Protein AF-A0AAV9UGB7-F1 (afdb_monomer)

Organism: NCBI:txid3140254

Radius of gyration: 18.17 Å; Cα contacts (8 Å, |Δi|>4): 194; chains: 1; bounding box: 33×52×47 Å

Mean predicted aligned error: 11.86 Å

Secondary structure (DSSP, 8-state):
-PPPGGG-PPPTT--TT--BTTTB------------SS--TTT------PBPTT--HHHHHHHHHHTTTTSEE-EE-STT--EESHHHHHHHHHHHHHHTTSBS-SS-SS-TTS-HHHHHTEEE-TTS-EEE-PEEP-EESS--PPPSTTS-GGGEE----SSTTS--

Foldseek 3Di:
DDDDPVPDDDDPQAPPPDDDPPNHDDDDDDDDPDDDPDDDPDDDDDWDFDFDPPDDPVNLVCLCVVLVLVQWFWDQQDPVRDTAAPLVSVLQSLVSCVVVCRRVAQATPVGRPAGSLNVSQWDADPPRDIDGHAGGNIDHRRHDRDDDPSRDPVRYDPDPRPPVPPPD

Solvent-accessible surface area (backbone atoms only — not comparable to full-atom values): 10826 Å² total; per-residue (Å²): 134,82,81,64,83,84,75,69,74,84,62,92,89,62,77,79,85,67,43,78,74,78,76,45,74,86,72,86,86,82,84,77,90,81,85,76,94,65,86,68,94,65,92,73,86,84,81,50,64,52,63,39,88,90,70,48,74,62,59,57,50,48,55,40,53,75,52,30,59,77,43,56,45,69,35,60,54,47,98,85,74,42,66,26,11,61,55,43,54,49,44,51,52,49,40,51,34,37,76,69,51,43,29,69,44,84,41,30,76,86,45,65,89,52,49,64,60,63,51,63,21,54,45,81,43,89,91,80,46,69,47,81,47,62,26,39,52,49,44,65,75,67,34,84,83,73,76,44,96,61,42,50,68,88,49,48,41,85,73,70,62,74,53,72,67,76,81,116

Sequence (168 aa):
MELCKDDLKPIDGVNEEWSAGNQYHPGTYEVELRTHQDPSNRSLHTRTYNVRAGTTLGAILDTVIGQRMHHFAFLPYTDRGSWKGCGDHTLHCWAALVRAGIITSPDSVEDPQVSLADEMMITYLTGGTHTAEMVGRGWWFQHDPVEDELTPEAILSNARPTYQFRAL

Structure (mmCIF, N/CA/C/O backbone):
data_AF-A0AAV9UGB7-F1
#
_entry.id   AF-A0AAV9UGB7-F1
#
loop_
_atom_site.group_PDB
_atom_site.id
_atom_site.type_symbol
_atom_site.label_atom_id
_atom_site.label_alt_id
_atom_site.label_comp_id
_atom_site.label_asym_id
_atom_site.label_entity_id
_atom_site.label_seq_id
_atom_site.pdbx_PDB_ins_code
_atom_site.Cartn_x
_atom_site.Cartn_y
_atom_site.Cartn_z
_atom_site.occupancy
_atom_site.B_iso_or_equiv
_atom_site.auth_seq_id
_atom_site.auth_comp_id
_atom_site.auth_asym_id
_atom_site.auth_atom_id
_atom_site.pdbx_PDB_model_num
ATOM 1 N N . MET A 1 1 ? -0.430 -33.117 9.432 1.00 38.53 1 MET A N 1
ATOM 2 C CA . MET A 1 1 ? -1.634 -33.027 8.587 1.00 38.53 1 MET A CA 1
ATOM 3 C C . MET A 1 1 ? -1.147 -32.567 7.228 1.00 38.53 1 MET A C 1
ATOM 5 O O . MET A 1 1 ? -0.919 -31.381 7.044 1.00 38.53 1 MET A O 1
ATOM 9 N N . GLU A 1 2 ? -0.801 -33.519 6.363 1.00 31.48 2 GLU A N 1
ATOM 10 C CA . GLU A 1 2 ? -0.393 -33.225 4.986 1.00 31.48 2 GLU A CA 1
ATOM 11 C C . GLU A 1 2 ? -1.642 -32.821 4.210 1.00 31.48 2 GLU A C 1
ATOM 13 O O . GLU A 1 2 ? -2.604 -33.585 4.147 1.00 31.48 2 GLU A O 1
ATOM 18 N N . LEU A 1 3 ? -1.650 -31.601 3.678 1.00 28.95 3 LEU A N 1
ATOM 19 C CA . LEU A 1 3 ? -2.681 -31.176 2.741 1.00 28.95 3 LEU A CA 1
ATOM 20 C C . LEU A 1 3 ? -2.413 -31.887 1.412 1.00 28.95 3 LEU A C 1
ATOM 22 O O . LEU A 1 3 ? -1.341 -31.738 0.821 1.00 28.95 3 LEU A O 1
ATOM 26 N N . CYS A 1 4 ? -3.372 -32.712 0.995 1.00 30.09 4 CYS A N 1
ATOM 27 C CA . CYS A 1 4 ? -3.342 -33.426 -0.268 1.00 30.09 4 CYS A CA 1
ATOM 28 C C . CYS A 1 4 ? -3.378 -32.402 -1.412 1.00 30.09 4 CYS A C 1
ATOM 30 O O . CYS A 1 4 ? -4.193 -31.481 -1.402 1.00 30.09 4 CYS A O 1
ATOM 32 N N . LYS A 1 5 ? -2.489 -32.548 -2.401 1.00 40.16 5 LYS A N 1
ATOM 33 C CA . LYS A 1 5 ? -2.436 -31.665 -3.582 1.00 40.16 5 LYS A CA 1
ATOM 34 C C . LYS A 1 5 ? -3.727 -31.687 -4.413 1.00 40.16 5 LYS A C 1
ATOM 36 O O . LYS A 1 5 ? -3.930 -30.778 -5.211 1.00 40.16 5 LYS A O 1
ATOM 41 N N . ASP A 1 6 ? -4.591 -32.672 -4.189 1.00 38.00 6 ASP A N 1
ATOM 42 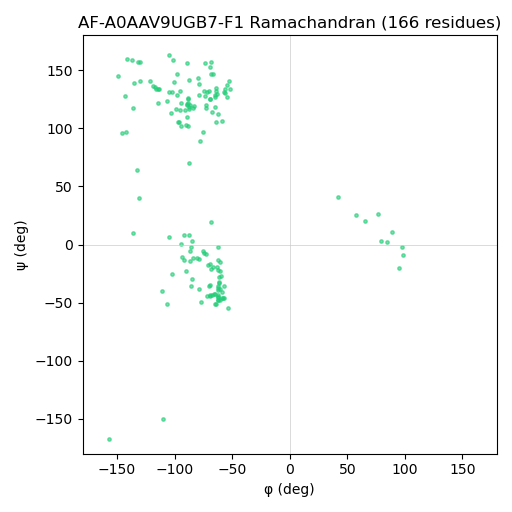C CA . ASP A 1 6 ? -5.812 -32.899 -4.962 1.00 38.00 6 ASP A CA 1
ATOM 43 C C . ASP A 1 6 ? -7.025 -32.077 -4.471 1.00 38.00 6 ASP A C 1
ATOM 45 O O . ASP A 1 6 ? -8.078 -32.106 -5.104 1.00 38.00 6 ASP A O 1
ATOM 49 N N . ASP A 1 7 ? -6.882 -31.293 -3.392 1.00 37.34 7 ASP A N 1
ATOM 50 C CA . ASP A 1 7 ? -7.962 -30.450 -2.843 1.00 37.34 7 ASP A CA 1
ATOM 51 C C . ASP A 1 7 ? -7.947 -28.990 -3.348 1.00 37.34 7 ASP A C 1
ATOM 53 O O . ASP A 1 7 ? -8.802 -28.181 -2.973 1.00 37.34 7 ASP A O 1
ATOM 57 N N . LEU A 1 8 ? -6.997 -28.621 -4.215 1.00 39.00 8 LEU A N 1
ATOM 58 C CA . LEU A 1 8 ? -6.933 -27.282 -4.804 1.00 39.00 8 LEU A CA 1
ATOM 59 C C . LEU A 1 8 ? -7.770 -27.236 -6.085 1.00 39.00 8 LEU A C 1
ATOM 61 O O . LEU A 1 8 ? -7.349 -27.695 -7.144 1.00 39.00 8 LEU A O 1
ATOM 65 N N . LYS A 1 9 ? -8.975 -26.668 -5.991 1.00 34.38 9 LYS A N 1
ATOM 66 C CA . LYS A 1 9 ? -9.776 -26.357 -7.180 1.00 34.38 9 LYS A CA 1
ATOM 67 C C . LYS A 1 9 ? -9.130 -25.195 -7.951 1.00 34.38 9 LYS A C 1
ATOM 69 O O . LYS A 1 9 ? -8.851 -24.171 -7.321 1.00 34.38 9 LYS A O 1
ATOM 74 N N . PRO A 1 10 ? -8.958 -25.312 -9.281 1.00 37.75 10 PRO A N 1
ATOM 75 C CA . PRO A 1 10 ? -8.617 -24.183 -10.141 1.00 37.75 10 PRO A CA 1
ATOM 76 C C . PRO A 1 10 ? -9.599 -23.036 -9.910 1.00 37.75 10 PRO A C 1
ATOM 78 O O . PRO A 1 10 ? -10.812 -23.248 -9.812 1.00 37.75 10 PRO A O 1
ATOM 81 N N . ILE A 1 11 ? -9.072 -21.824 -9.771 1.00 41.22 11 ILE A N 1
ATOM 82 C CA . ILE A 1 11 ? -9.880 -20.620 -9.591 1.00 41.22 11 ILE A CA 1
ATOM 83 C C . ILE A 1 11 ? -10.223 -20.095 -10.987 1.00 41.22 11 ILE A C 1
ATOM 85 O O . ILE A 1 11 ? -9.326 -19.727 -11.745 1.00 41.22 11 ILE A O 1
ATOM 89 N N . ASP A 1 12 ? -11.514 -20.038 -11.317 1.00 27.73 12 ASP A N 1
ATOM 90 C CA . ASP A 1 12 ? -11.983 -19.484 -12.591 1.00 27.73 12 ASP A CA 1
ATOM 91 C C . ASP A 1 12 ? -11.440 -18.059 -12.803 1.00 27.73 12 ASP A C 1
ATOM 93 O O . ASP A 1 12 ? -11.583 -17.185 -11.943 1.00 27.73 12 ASP A O 1
ATOM 97 N N . GLY A 1 13 ? -10.804 -17.838 -13.958 1.00 35.50 13 GLY A N 1
ATOM 98 C CA . GLY A 1 13 ? -10.205 -16.558 -14.354 1.00 35.50 13 GLY A CA 1
ATOM 99 C C . GLY A 1 13 ? -8.696 -16.428 -14.117 1.00 35.50 13 GLY A C 1
ATOM 100 O O . GLY A 1 13 ? -8.119 -15.409 -14.492 1.00 35.50 13 GLY A O 1
ATOM 101 N N . VAL A 1 14 ? -8.032 -17.439 -13.547 1.00 36.44 1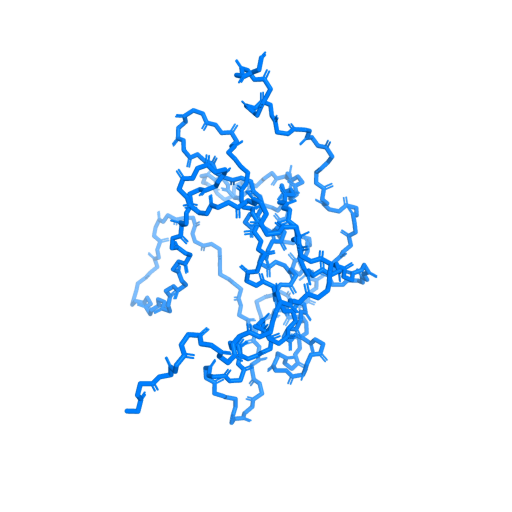4 VAL A N 1
ATOM 102 C CA . VAL A 1 14 ? -6.566 -17.470 -13.427 1.00 36.44 14 VAL A CA 1
ATOM 103 C C . VAL A 1 14 ? -5.967 -18.120 -14.672 1.00 36.44 14 VAL A C 1
ATOM 105 O O . VAL A 1 14 ? -6.256 -19.274 -14.973 1.00 36.44 14 VAL A O 1
ATOM 108 N N . ASN A 1 15 ? -5.120 -17.393 -15.406 1.00 38.84 15 ASN A N 1
ATOM 109 C CA . ASN A 1 15 ? -4.353 -17.989 -16.496 1.00 38.84 15 ASN A CA 1
ATOM 110 C C . ASN A 1 15 ? -3.165 -18.772 -15.905 1.00 38.84 15 ASN A C 1
ATOM 112 O O . ASN A 1 15 ? -2.088 -18.218 -15.685 1.00 38.84 15 ASN A O 1
ATOM 116 N N . GLU A 1 16 ? -3.394 -20.051 -15.596 1.00 41.88 16 GLU A N 1
ATOM 117 C CA . GLU A 1 16 ? -2.426 -20.983 -14.989 1.00 41.88 16 GLU A CA 1
ATOM 118 C C . GLU A 1 16 ? -1.176 -21.253 -15.855 1.00 41.88 16 GLU A C 1
ATOM 120 O O . GLU A 1 16 ? -0.263 -21.955 -15.426 1.00 41.88 16 GLU A O 1
ATOM 125 N N . GLU A 1 17 ? -1.085 -20.691 -17.064 1.00 45.06 17 GLU A N 1
ATOM 126 C CA . GLU A 1 17 ? 0.071 -20.866 -17.954 1.00 45.06 17 GLU A CA 1
ATOM 127 C C . GLU A 1 17 ? 1.337 -20.136 -17.479 1.00 45.06 17 GLU A C 1
ATOM 129 O O . GLU A 1 17 ? 2.446 -20.434 -17.935 1.00 45.06 17 GLU A O 1
ATOM 134 N N . TRP A 1 18 ? 1.204 -19.162 -16.575 1.00 37.91 18 TRP A N 1
ATOM 135 C CA . TRP A 1 18 ? 2.347 -18.419 -16.057 1.00 37.91 18 TRP A CA 1
ATOM 136 C C . TRP A 1 18 ? 2.895 -19.140 -14.830 1.00 37.91 18 TRP A C 1
ATOM 138 O O . TRP A 1 18 ? 2.290 -19.171 -13.764 1.00 37.91 18 TRP A O 1
ATOM 148 N N . SER A 1 19 ? 4.076 -19.720 -14.997 1.00 42.56 19 SER A N 1
ATOM 149 C CA . SER A 1 19 ? 4.778 -20.497 -13.985 1.00 42.56 19 SER A CA 1
ATOM 150 C C . SER A 1 19 ? 5.906 -19.686 -13.344 1.00 42.56 19 SER A C 1
ATOM 152 O O . SER A 1 19 ? 6.743 -19.074 -14.020 1.00 42.56 19 SER A O 1
ATOM 154 N N . ALA A 1 20 ? 5.939 -19.706 -12.011 1.00 38.09 20 ALA A N 1
ATOM 155 C CA . ALA A 1 20 ? 7.033 -19.143 -11.231 1.00 38.09 20 ALA A CA 1
ATOM 156 C C . ALA A 1 20 ? 8.371 -19.778 -11.654 1.00 38.09 20 ALA A C 1
ATOM 158 O O . ALA A 1 20 ? 8.493 -20.998 -11.741 1.00 38.09 20 ALA A O 1
ATOM 159 N N . GLY A 1 21 ? 9.375 -18.943 -11.918 1.00 39.25 21 GLY A N 1
ATOM 160 C CA . GLY A 1 21 ? 10.689 -19.344 -12.424 1.00 39.25 21 GLY A CA 1
ATOM 161 C C . GLY A 1 21 ? 10.843 -19.278 -13.948 1.00 39.25 21 GLY A C 1
ATOM 162 O O . GLY A 1 21 ? 11.977 -19.156 -14.402 1.00 39.25 21 GLY A O 1
ATOM 163 N N . ASN A 1 22 ? 9.749 -19.283 -14.722 1.00 42.66 22 ASN A N 1
ATOM 164 C CA . ASN A 1 22 ? 9.790 -19.153 -16.187 1.00 42.66 22 ASN A CA 1
ATOM 165 C C . ASN A 1 22 ? 9.309 -17.775 -16.667 1.00 42.66 22 ASN A C 1
ATOM 167 O O . ASN A 1 22 ? 10.002 -17.130 -17.447 1.00 42.66 22 ASN A O 1
ATOM 171 N N . GLN A 1 23 ? 8.132 -17.319 -16.216 1.00 42.81 23 GLN A N 1
ATOM 172 C CA . GLN A 1 23 ? 7.546 -16.034 -16.643 1.00 42.81 23 GLN A CA 1
ATOM 173 C C . GLN A 1 23 ? 7.719 -14.915 -15.608 1.00 42.81 23 GLN A C 1
ATOM 175 O O . GLN A 1 23 ? 7.732 -13.738 -15.959 1.00 42.81 23 GLN A O 1
ATOM 180 N N . TYR A 1 24 ? 7.869 -15.267 -14.332 1.00 45.28 24 TYR A N 1
ATOM 181 C CA . TYR A 1 24 ? 8.137 -14.327 -13.248 1.00 45.28 24 TYR A CA 1
ATOM 182 C C . TYR A 1 24 ? 8.979 -15.011 -12.172 1.00 45.28 24 TYR A C 1
ATOM 184 O O . TYR A 1 24 ? 8.826 -16.206 -11.915 1.00 45.28 24 TYR A O 1
ATOM 192 N N . HIS A 1 25 ? 9.880 -14.269 -11.534 1.00 48.12 25 HIS A N 1
ATOM 193 C CA . HIS A 1 25 ? 10.670 -14.801 -10.429 1.00 48.12 25 HIS A CA 1
ATOM 194 C C . HIS A 1 25 ? 9.910 -14.588 -9.116 1.00 48.12 25 HIS A C 1
ATOM 196 O O . HIS A 1 25 ? 9.542 -13.447 -8.829 1.00 48.12 25 HIS A O 1
ATOM 202 N N . PRO A 1 26 ? 9.663 -15.642 -8.314 1.00 45.72 26 PRO A N 1
ATOM 203 C CA . PRO A 1 26 ? 9.118 -15.460 -6.978 1.00 45.72 26 PRO A CA 1
ATOM 204 C C . PRO A 1 26 ? 10.132 -14.657 -6.157 1.00 45.72 26 PRO A C 1
ATOM 206 O O . PRO A 1 26 ? 11.246 -15.114 -5.904 1.00 45.72 26 PRO A O 1
ATOM 209 N N . GLY A 1 27 ? 9.763 -13.429 -5.808 1.00 41.97 27 GLY A N 1
ATOM 210 C CA . GLY A 1 27 ? 10.521 -12.576 -4.904 1.00 41.97 27 GLY A CA 1
ATOM 211 C C . GLY A 1 27 ? 9.944 -12.661 -3.498 1.00 41.97 27 GLY A C 1
ATOM 212 O O . GLY A 1 27 ? 8.734 -12.801 -3.325 1.00 41.97 27 GLY A O 1
ATOM 213 N N . THR A 1 28 ? 10.802 -12.556 -2.490 1.00 41.09 28 THR A N 1
ATOM 214 C CA . THR A 1 28 ? 10.358 -12.382 -1.106 1.00 41.09 28 THR A CA 1
ATOM 215 C C . THR A 1 28 ? 10.183 -10.891 -0.849 1.00 41.09 28 THR A C 1
ATOM 217 O O . THR A 1 28 ? 11.150 -10.134 -0.925 1.00 41.09 28 THR A O 1
ATOM 220 N N . TYR A 1 29 ? 8.953 -10.462 -0.567 1.00 37.69 29 TYR A N 1
ATOM 221 C CA . TYR A 1 29 ? 8.679 -9.127 -0.042 1.00 37.69 29 TYR A CA 1
ATOM 222 C C . TYR A 1 29 ? 8.723 -9.206 1.484 1.00 37.69 29 TYR A C 1
ATOM 224 O O . TYR A 1 29 ? 7.820 -9.754 2.115 1.00 37.69 29 TYR A O 1
ATOM 232 N N . GLU A 1 30 ? 9.825 -8.742 2.066 1.00 39.56 30 GLU A N 1
ATOM 233 C CA . GLU A 1 30 ? 10.042 -8.773 3.509 1.00 39.56 30 GLU A CA 1
ATOM 234 C C . GLU A 1 30 ? 9.622 -7.432 4.120 1.00 39.56 30 GLU A C 1
ATOM 236 O O . GLU A 1 30 ? 10.201 -6.387 3.821 1.00 39.56 30 GLU A O 1
ATOM 241 N N . VAL A 1 31 ? 8.591 -7.464 4.966 1.00 43.44 31 VAL A N 1
ATOM 242 C CA . VAL A 1 31 ? 8.172 -6.320 5.783 1.00 43.44 31 VAL A CA 1
ATOM 243 C C . VAL A 1 31 ? 8.793 -6.491 7.161 1.00 43.44 31 VAL A C 1
ATOM 245 O O . VAL A 1 31 ? 8.363 -7.334 7.948 1.00 43.44 31 VAL A O 1
ATOM 248 N N . GLU A 1 32 ? 9.825 -5.706 7.452 1.00 40.38 32 GLU A N 1
ATOM 249 C CA . GLU A 1 32 ? 10.518 -5.746 8.737 1.00 40.38 32 GLU A CA 1
ATOM 250 C C . GLU A 1 32 ? 9.937 -4.694 9.693 1.00 40.38 32 GLU A C 1
ATOM 252 O O . GLU A 1 32 ? 9.960 -3.494 9.413 1.00 40.38 32 GLU A O 1
ATOM 257 N N . LEU A 1 33 ? 9.450 -5.133 10.857 1.00 39.22 33 LEU A N 1
ATOM 258 C CA . LEU A 1 33 ? 9.124 -4.238 11.968 1.00 39.22 33 LEU A CA 1
ATOM 259 C C . LEU A 1 33 ? 10.429 -3.786 12.629 1.00 39.22 33 LEU A C 1
ATOM 261 O O . LEU A 1 33 ? 10.991 -4.498 13.461 1.00 39.22 33 LEU A O 1
ATOM 265 N N . ARG A 1 34 ? 10.926 -2.606 12.254 1.00 40.69 34 ARG A N 1
ATOM 266 C CA . ARG A 1 34 ? 12.152 -2.055 12.839 1.00 40.69 34 ARG A CA 1
ATOM 267 C C . ARG A 1 34 ? 11.861 -1.228 14.084 1.00 40.69 34 ARG A C 1
ATOM 269 O O . ARG A 1 34 ? 11.168 -0.217 14.031 1.00 40.69 34 ARG A O 1
ATOM 276 N N . THR A 1 35 ? 12.454 -1.624 15.204 1.00 42.72 35 THR A N 1
ATOM 277 C CA . THR A 1 35 ? 12.602 -0.782 16.395 1.00 42.72 35 THR A CA 1
ATOM 278 C C . THR A 1 35 ? 13.931 -0.036 16.315 1.00 42.72 35 THR A C 1
ATOM 280 O O . THR A 1 35 ? 15.001 -0.641 16.338 1.00 42.72 35 THR A O 1
ATOM 283 N N . HIS A 1 36 ? 13.878 1.292 16.219 1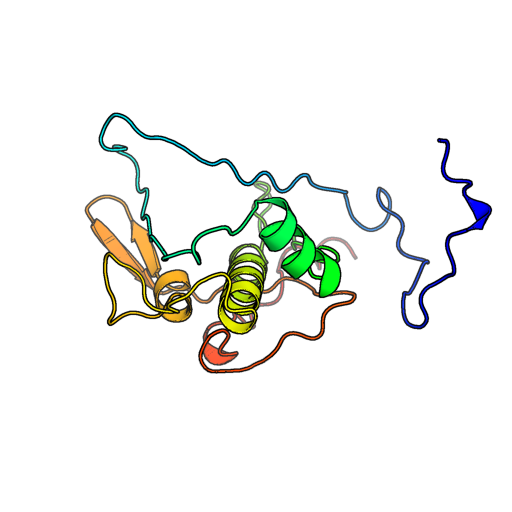.00 43.53 36 HIS A N 1
ATOM 284 C CA . HIS A 1 36 ? 15.069 2.142 16.206 1.00 43.53 36 HIS A CA 1
ATOM 285 C C . HIS A 1 36 ? 15.334 2.717 17.603 1.00 43.53 36 HIS A C 1
ATOM 287 O O . HIS A 1 36 ? 14.432 3.282 18.216 1.00 43.53 36 HIS A O 1
ATOM 293 N N . GLN A 1 37 ? 16.567 2.568 18.107 1.00 43.69 37 GLN A N 1
ATOM 294 C CA . GLN A 1 37 ? 17.009 3.181 19.371 1.00 43.69 37 GLN A CA 1
ATOM 295 C C . GLN A 1 37 ? 17.664 4.565 19.189 1.00 43.69 37 GLN A C 1
ATOM 297 O O . GLN A 1 37 ? 17.775 5.291 20.168 1.00 43.69 37 GLN A O 1
ATOM 302 N N . ASP A 1 38 ? 18.025 4.958 17.959 1.00 42.75 38 ASP A N 1
ATOM 303 C CA . ASP A 1 38 ? 18.709 6.221 17.627 1.00 42.75 38 ASP A CA 1
ATOM 304 C C . ASP A 1 38 ? 18.176 6.836 16.312 1.00 42.75 38 ASP A C 1
ATOM 306 O O . ASP A 1 38 ? 17.615 6.103 15.486 1.00 42.75 38 ASP A O 1
ATOM 310 N N . PRO A 1 39 ? 18.373 8.151 16.057 1.00 44.59 39 PRO A N 1
ATOM 311 C CA . PRO A 1 39 ? 17.938 8.796 14.822 1.00 44.59 39 PRO A CA 1
ATOM 312 C C . PRO A 1 39 ? 18.706 8.220 13.630 1.00 44.59 39 PRO A C 1
ATOM 314 O O . PRO A 1 39 ? 19.931 8.329 13.532 1.00 44.59 39 PRO A O 1
ATOM 317 N N . SER A 1 40 ? 17.995 7.606 12.690 1.00 43.28 40 SER A N 1
ATOM 318 C CA . SER A 1 40 ? 18.589 7.108 11.455 1.00 43.28 40 SER A CA 1
ATOM 319 C C . SER A 1 40 ? 19.136 8.278 10.625 1.00 43.28 40 SER A C 1
ATOM 321 O O . SER A 1 40 ? 18.383 8.997 9.975 1.00 43.28 40 SER A O 1
ATOM 323 N N . ASN A 1 41 ? 20.460 8.446 10.592 1.00 41.62 41 ASN A N 1
ATOM 324 C CA . ASN A 1 41 ? 21.174 9.477 9.815 1.00 41.62 41 ASN A CA 1
ATOM 325 C C . ASN A 1 41 ? 21.114 9.292 8.277 1.00 41.62 41 ASN A C 1
ATOM 327 O O . ASN A 1 41 ? 21.943 9.832 7.543 1.00 41.62 41 ASN A O 1
ATOM 331 N N . ARG A 1 42 ? 20.153 8.522 7.756 1.00 41.94 42 ARG A N 1
ATOM 332 C CA . ARG A 1 42 ? 19.897 8.359 6.319 1.00 41.94 42 ARG A CA 1
ATOM 333 C C . ARG A 1 42 ? 18.395 8.268 6.075 1.00 41.94 42 ARG A C 1
ATOM 335 O O . ARG A 1 42 ? 17.828 7.199 6.242 1.00 41.94 42 ARG A O 1
ATOM 342 N N . SER A 1 43 ? 17.792 9.402 5.708 1.00 48.50 43 SER A N 1
ATOM 343 C CA . SER A 1 43 ? 16.581 9.505 4.870 1.00 48.50 43 SER A CA 1
ATOM 344 C C . SER A 1 43 ? 15.452 8.497 5.152 1.00 48.50 43 SER A C 1
ATOM 346 O O . SER A 1 43 ? 14.863 7.963 4.215 1.00 48.50 43 SER A O 1
ATOM 348 N N . LEU A 1 44 ? 15.160 8.214 6.423 1.00 56.88 44 LEU A N 1
ATOM 349 C CA . LEU A 1 44 ? 14.019 7.393 6.816 1.00 56.88 44 LEU A CA 1
ATOM 350 C C . LEU A 1 44 ? 12.860 8.347 7.115 1.00 56.88 44 LEU A C 1
ATOM 352 O O . LEU A 1 44 ? 12.846 8.998 8.159 1.00 56.88 44 LEU A O 1
ATOM 356 N N . HIS A 1 45 ? 11.924 8.477 6.179 1.00 68.44 45 HIS A N 1
ATOM 357 C CA . HIS A 1 45 ? 10.646 9.127 6.452 1.00 68.44 45 HIS A CA 1
ATOM 358 C C . HIS A 1 45 ? 9.696 8.061 7.004 1.00 68.44 45 HIS A C 1
ATOM 360 O O . HIS A 1 45 ? 9.482 7.037 6.359 1.00 68.44 45 HIS A O 1
ATOM 366 N N . THR A 1 46 ? 9.193 8.260 8.222 1.00 74.81 46 THR A N 1
ATOM 367 C CA . THR A 1 46 ? 8.293 7.309 8.891 1.00 74.81 46 THR A CA 1
ATOM 368 C C . THR A 1 46 ? 6.929 7.950 9.071 1.00 74.81 46 THR A C 1
ATOM 370 O O . THR A 1 46 ? 6.838 9.087 9.529 1.00 74.81 46 THR A O 1
ATOM 373 N N . ARG A 1 47 ? 5.886 7.191 8.732 1.00 75.75 47 ARG A N 1
ATOM 374 C CA . ARG A 1 47 ? 4.488 7.511 9.013 1.00 75.75 47 ARG A CA 1
ATOM 375 C C . ARG A 1 47 ? 3.913 6.441 9.929 1.00 75.75 47 ARG A C 1
ATOM 377 O O . ARG A 1 47 ? 4.112 5.249 9.682 1.00 75.75 47 ARG A O 1
ATOM 384 N N . THR A 1 48 ? 3.175 6.862 10.944 1.00 84.38 48 THR A N 1
ATOM 385 C CA . THR A 1 48 ? 2.530 5.972 11.906 1.00 84.38 48 THR A CA 1
ATOM 386 C C . THR A 1 48 ? 1.019 6.055 11.759 1.00 84.38 48 THR A C 1
ATOM 388 O O . THR A 1 48 ? 0.446 7.141 11.716 1.00 84.38 48 THR A O 1
ATOM 391 N N . TYR A 1 49 ? 0.366 4.893 11.738 1.00 86.62 49 TYR A N 1
ATOM 392 C CA . TYR A 1 49 ? -1.089 4.773 11.677 1.00 86.62 49 TYR A CA 1
ATOM 393 C C . TYR A 1 49 ? -1.607 3.994 12.879 1.00 86.62 49 TYR A C 1
ATOM 395 O O . TYR A 1 49 ? -1.018 2.995 13.300 1.00 86.62 49 TYR A O 1
ATOM 403 N N . ASN A 1 50 ? -2.737 4.441 13.422 1.00 85.38 50 ASN A N 1
ATOM 404 C CA . ASN A 1 50 ? -3.368 3.768 14.547 1.00 85.38 50 ASN A CA 1
ATOM 405 C C . ASN A 1 50 ? -4.038 2.472 14.090 1.00 85.38 50 ASN A C 1
ATOM 407 O O . ASN A 1 50 ? -4.862 2.467 13.174 1.00 85.38 50 ASN A O 1
ATOM 411 N N . VAL A 1 51 ? -3.702 1.380 14.770 1.00 87.69 51 VAL A N 1
ATOM 412 C CA . VAL A 1 51 ? -4.298 0.064 14.544 1.00 87.69 51 VAL A CA 1
ATOM 413 C C . VAL A 1 51 ? -5.352 -0.204 15.613 1.00 87.69 51 VAL A C 1
ATOM 415 O O . VAL A 1 51 ? -5.159 0.096 16.793 1.00 87.69 51 VAL A O 1
ATOM 418 N N . ARG A 1 52 ? -6.473 -0.806 15.213 1.00 88.38 52 ARG A N 1
ATOM 419 C CA . ARG A 1 52 ? -7.568 -1.175 16.108 1.00 88.38 52 ARG A CA 1
ATOM 420 C C . ARG A 1 52 ? -7.055 -2.093 17.215 1.00 88.38 52 ARG A C 1
ATOM 422 O O . ARG A 1 52 ? -6.403 -3.102 16.939 1.00 88.38 52 ARG A O 1
ATOM 429 N N . ALA A 1 53 ? -7.400 -1.780 18.462 1.00 88.31 53 ALA A N 1
ATOM 430 C CA . ALA A 1 53 ? -7.037 -2.604 19.610 1.00 88.31 53 ALA A CA 1
ATOM 431 C C . ALA A 1 53 ? -7.496 -4.064 19.423 1.00 88.31 53 ALA A C 1
ATOM 433 O O . ALA A 1 53 ? -8.604 -4.326 18.955 1.00 88.31 53 ALA A O 1
ATOM 434 N N . GLY A 1 54 ? -6.627 -5.013 19.780 1.00 85.38 54 GLY A N 1
ATOM 435 C CA . GLY A 1 54 ? -6.883 -6.447 19.610 1.00 85.38 54 GLY A CA 1
ATOM 436 C C . GLY A 1 54 ? -6.658 -6.984 18.192 1.00 85.38 54 GLY A C 1
ATOM 437 O O . GLY A 1 54 ? -6.884 -8.169 17.960 1.00 85.38 54 GLY A O 1
ATOM 438 N N . THR A 1 55 ? -6.197 -6.158 17.247 1.00 88.06 55 THR A N 1
ATOM 439 C CA . THR A 1 55 ? -5.758 -6.639 15.929 1.00 88.06 55 THR A CA 1
ATOM 440 C C . THR A 1 55 ? -4.548 -7.556 16.074 1.00 88.06 55 THR A C 1
ATOM 442 O O . THR A 1 55 ? -3.593 -7.243 16.784 1.00 88.06 55 THR A O 1
ATOM 445 N N . THR A 1 56 ? -4.577 -8.684 15.369 1.00 89.44 56 THR A N 1
ATOM 446 C CA . THR A 1 56 ? -3.455 -9.620 15.273 1.00 89.44 56 THR A CA 1
ATOM 447 C C . THR A 1 56 ? -2.728 -9.438 13.943 1.00 89.44 56 THR A C 1
ATOM 449 O O . THR A 1 56 ? -3.314 -8.974 12.964 1.00 89.44 56 THR A O 1
ATOM 452 N N . LEU A 1 57 ? -1.464 -9.869 13.868 1.00 87.50 57 LEU 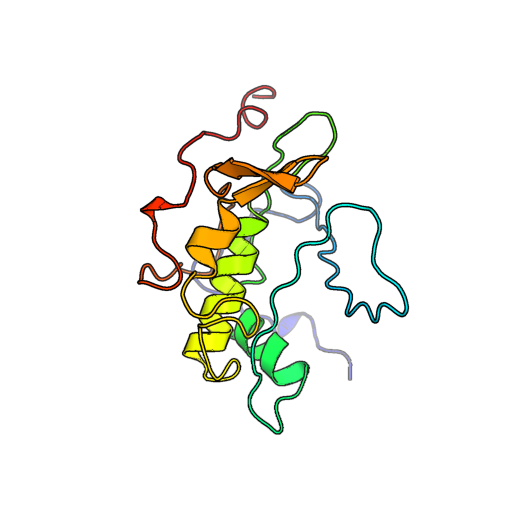A N 1
ATOM 453 C CA . LEU A 1 57 ? -0.745 -9.934 12.590 1.00 87.50 57 LEU A CA 1
ATOM 454 C C . LEU A 1 57 ? -1.491 -10.812 11.570 1.00 87.50 57 LEU A C 1
ATOM 456 O O . LEU A 1 57 ? -1.543 -10.472 10.394 1.00 87.50 57 LEU A O 1
ATOM 460 N N . GLY A 1 58 ? -2.127 -11.894 12.037 1.00 88.94 58 GLY A N 1
ATOM 461 C CA . GLY A 1 58 ? -2.985 -12.742 11.209 1.00 88.94 58 GLY A CA 1
ATOM 462 C C . GLY A 1 58 ? -4.116 -11.956 10.549 1.00 88.94 58 GLY A C 1
ATOM 463 O O . GLY A 1 58 ? -4.268 -12.041 9.344 1.00 88.94 58 GLY A O 1
ATOM 464 N N . ALA A 1 59 ? -4.822 -11.092 11.286 1.00 88.19 59 ALA A N 1
ATOM 465 C CA . ALA A 1 59 ? -5.900 -10.276 10.719 1.00 88.19 59 ALA A CA 1
ATOM 466 C C . ALA A 1 59 ? -5.417 -9.305 9.623 1.00 88.19 59 ALA A C 1
ATOM 468 O O . ALA A 1 59 ? -6.126 -9.069 8.643 1.00 88.19 59 ALA A O 1
ATOM 469 N N . ILE A 1 60 ? -4.206 -8.756 9.772 1.00 91.81 60 ILE A N 1
ATOM 470 C CA . ILE A 1 60 ? -3.573 -7.914 8.746 1.00 91.81 60 ILE A CA 1
ATOM 471 C C . ILE A 1 60 ? -3.297 -8.750 7.490 1.00 91.81 60 ILE A C 1
ATOM 473 O O . ILE A 1 60 ? -3.709 -8.370 6.394 1.00 91.81 60 ILE A O 1
ATOM 477 N N . LEU A 1 61 ? -2.649 -9.908 7.653 1.00 91.81 61 LEU A N 1
ATOM 478 C CA . LEU A 1 61 ? -2.318 -10.810 6.547 1.00 91.81 61 LEU A CA 1
ATOM 479 C C . LEU A 1 61 ? -3.572 -11.341 5.848 1.00 91.81 61 LEU A C 1
ATOM 481 O O . LEU A 1 61 ? -3.652 -11.289 4.625 1.00 91.81 61 LEU A O 1
ATOM 485 N N . ASP A 1 62 ? -4.573 -11.776 6.608 1.00 92.38 62 ASP A N 1
ATOM 486 C CA . ASP A 1 62 ? -5.843 -12.290 6.096 1.00 92.38 62 ASP A CA 1
ATOM 487 C C . ASP A 1 62 ? -6.600 -11.231 5.290 1.00 92.38 62 ASP A C 1
ATOM 489 O O . ASP A 1 62 ? -7.265 -11.566 4.315 1.00 92.38 62 ASP A O 1
ATOM 493 N N . THR A 1 63 ? -6.467 -9.946 5.634 1.00 94.75 63 THR A N 1
ATOM 494 C CA . THR A 1 63 ? -7.090 -8.856 4.864 1.00 94.75 63 THR A CA 1
ATOM 495 C C . THR A 1 63 ? -6.465 -8.718 3.477 1.00 94.75 63 THR A C 1
ATOM 497 O O . THR A 1 63 ? -7.185 -8.577 2.487 1.00 94.75 63 THR A O 1
ATOM 500 N N . VAL A 1 64 ? -5.135 -8.801 3.394 1.00 92.75 64 VAL A N 1
ATOM 501 C CA . VAL A 1 64 ? -4.371 -8.723 2.137 1.00 92.75 64 VAL A CA 1
ATOM 502 C C . VAL A 1 64 ? -4.563 -10.001 1.309 1.00 92.75 64 VAL A C 1
ATOM 504 O O . VAL A 1 64 ? -4.808 -9.951 0.100 1.00 92.75 64 VAL A O 1
ATOM 507 N N . ILE A 1 65 ? -4.491 -11.168 1.952 1.00 91.12 65 ILE A N 1
ATOM 508 C CA . ILE A 1 65 ? -4.642 -12.477 1.308 1.00 91.12 65 ILE A CA 1
ATOM 509 C C . ILE A 1 65 ? -6.082 -12.701 0.850 1.00 91.12 65 ILE A C 1
ATOM 511 O O . ILE A 1 65 ? -6.292 -13.128 -0.284 1.00 91.12 65 ILE A O 1
ATOM 515 N N . GLY A 1 66 ? -7.066 -12.364 1.685 1.00 92.12 66 GLY A N 1
ATOM 516 C CA . GLY A 1 66 ? -8.491 -12.498 1.382 1.00 92.12 66 GLY A CA 1
ATOM 517 C C . GLY A 1 66 ? -8.930 -11.661 0.182 1.00 92.12 66 GLY A C 1
ATOM 518 O O . GLY A 1 66 ? -9.824 -12.067 -0.554 1.00 92.12 66 GLY A O 1
ATOM 519 N N . GLN A 1 67 ? -8.241 -10.546 -0.077 1.00 93.12 67 GLN A N 1
ATOM 520 C CA . GLN A 1 67 ? -8.421 -9.711 -1.271 1.00 93.12 67 GLN A CA 1
ATOM 521 C C . GLN A 1 67 ? -7.497 -10.093 -2.437 1.00 93.12 67 GLN A C 1
ATOM 523 O O . GLN A 1 67 ? -7.442 -9.377 -3.436 1.00 93.12 67 GLN A O 1
ATOM 528 N N . ARG A 1 68 ? -6.765 -11.209 -2.318 1.00 92.12 68 ARG A N 1
ATOM 529 C CA . ARG A 1 68 ? -5.826 -11.740 -3.322 1.00 92.12 68 ARG A CA 1
ATOM 530 C C . ARG A 1 68 ? -4.711 -10.768 -3.719 1.00 92.12 68 ARG A C 1
ATOM 532 O O . ARG A 1 68 ? -4.098 -10.912 -4.771 1.00 92.12 68 ARG A O 1
ATOM 539 N N . MET A 1 69 ? -4.364 -9.830 -2.843 1.00 91.81 69 MET A N 1
ATOM 540 C CA . MET A 1 69 ? -3.371 -8.778 -3.111 1.00 91.81 69 MET A CA 1
ATOM 541 C C . MET A 1 69 ? -1.918 -9.286 -3.100 1.00 91.81 69 MET A C 1
ATOM 543 O O . MET A 1 69 ? -0.986 -8.566 -3.443 1.00 91.81 69 MET A O 1
ATOM 547 N N . HIS A 1 70 ? -1.705 -10.543 -2.713 1.00 86.88 70 HIS A N 1
ATOM 548 C CA . HIS A 1 70 ? -0.424 -11.240 -2.843 1.00 86.88 70 HIS A CA 1
ATOM 549 C C . HIS A 1 70 ? -0.175 -11.750 -4.274 1.00 86.88 70 HIS A C 1
ATOM 551 O O . HIS A 1 70 ? 0.950 -12.107 -4.611 1.00 86.88 70 HIS A O 1
ATOM 557 N N . HIS A 1 71 ? -1.198 -11.741 -5.136 1.00 86.88 71 HIS A N 1
ATOM 558 C CA . HIS A 1 71 ? -1.063 -11.994 -6.569 1.00 86.88 71 HIS A CA 1
ATOM 559 C C . HIS A 1 71 ? -0.756 -10.686 -7.308 1.00 86.88 71 HIS A C 1
ATOM 561 O O . HIS A 1 71 ? -1.585 -10.152 -8.052 1.00 86.88 71 HIS A O 1
ATOM 567 N N . PHE A 1 72 ? 0.455 -10.180 -7.087 1.00 87.00 72 PHE A N 1
ATOM 568 C CA . PHE A 1 72 ? 0.953 -8.931 -7.652 1.00 87.00 72 PHE A CA 1
ATOM 569 C C . PHE A 1 72 ? 2.324 -9.130 -8.304 1.00 87.00 72 PHE A C 1
ATOM 571 O O . PHE A 1 72 ? 3.174 -9.839 -7.766 1.00 87.00 72 PHE A O 1
ATOM 578 N N . ALA A 1 73 ? 2.557 -8.484 -9.446 1.00 84.44 73 ALA A N 1
ATOM 579 C CA . ALA A 1 73 ? 3.860 -8.433 -10.096 1.00 84.44 73 ALA A CA 1
ATOM 580 C C . ALA A 1 73 ? 4.512 -7.058 -9.952 1.00 84.44 73 ALA A C 1
ATOM 582 O O . ALA A 1 73 ? 4.001 -6.037 -10.423 1.00 84.44 73 ALA A O 1
ATOM 583 N N . PHE A 1 74 ? 5.715 -7.077 -9.382 1.00 84.44 74 PHE A N 1
ATOM 584 C CA . PHE A 1 74 ? 6.661 -5.974 -9.458 1.00 84.44 74 PHE A CA 1
ATOM 585 C C . PHE A 1 74 ? 7.356 -5.988 -10.819 1.00 84.44 74 PHE A C 1
ATOM 587 O O . PHE A 1 74 ? 7.748 -7.041 -11.327 1.00 84.44 74 PHE A O 1
ATOM 594 N N . LEU A 1 75 ? 7.526 -4.813 -11.418 1.00 78.75 75 LEU A N 1
ATOM 595 C CA . LEU A 1 75 ? 8.038 -4.686 -12.781 1.00 78.75 75 LEU A CA 1
ATOM 596 C C . LEU A 1 75 ? 9.494 -4.206 -12.745 1.00 78.75 75 LEU A C 1
ATOM 598 O O . LEU A 1 75 ? 9.780 -3.217 -12.070 1.00 78.75 75 LEU A O 1
ATOM 602 N N . PRO A 1 76 ? 10.433 -4.842 -13.463 1.00 71.75 76 PRO A N 1
ATOM 603 C CA . PRO A 1 76 ? 11.812 -4.371 -13.505 1.00 71.75 76 PRO A CA 1
ATOM 604 C C . PRO A 1 76 ? 11.873 -2.975 -14.137 1.00 71.75 76 PRO A C 1
ATOM 606 O O . PRO A 1 76 ? 11.307 -2.729 -15.207 1.00 71.75 76 PRO A O 1
ATOM 609 N N . TYR A 1 77 ? 12.553 -2.052 -13.461 1.00 62.91 77 TYR A N 1
ATOM 610 C CA . TYR A 1 77 ? 12.629 -0.646 -13.857 1.00 62.91 77 TYR A CA 1
ATOM 611 C C . TYR A 1 77 ? 14.017 -0.240 -14.347 1.00 62.91 77 TYR A C 1
ATOM 613 O O . TYR A 1 77 ? 14.128 0.497 -15.326 1.00 62.91 77 TYR A O 1
ATOM 621 N N . THR A 1 78 ? 15.071 -0.733 -13.696 1.00 62.91 78 THR A N 1
ATOM 622 C CA . THR A 1 78 ? 16.460 -0.412 -14.045 1.00 62.91 78 THR A CA 1
ATOM 623 C C . THR A 1 78 ? 17.308 -1.676 -14.146 1.00 62.91 78 THR A C 1
ATOM 625 O O . THR A 1 78 ? 17.017 -2.699 -13.526 1.00 62.91 78 THR A O 1
ATOM 628 N N . ASP A 1 79 ? 18.406 -1.581 -14.891 1.00 52.69 79 ASP A N 1
ATOM 629 C CA . ASP A 1 79 ? 19.465 -2.595 -14.982 1.00 52.69 79 ASP A CA 1
ATOM 630 C C . ASP A 1 79 ? 20.186 -2.850 -13.645 1.00 52.69 79 ASP A C 1
ATOM 632 O O . ASP A 1 79 ? 20.879 -3.851 -13.485 1.00 52.69 79 ASP A O 1
ATOM 636 N N . ARG A 1 80 ? 19.987 -1.967 -12.661 1.00 56.41 80 ARG A N 1
ATOM 637 C CA . ARG A 1 80 ? 20.513 -2.077 -11.294 1.00 56.41 80 ARG A CA 1
ATOM 638 C C . ARG A 1 80 ? 19.606 -2.872 -10.353 1.00 56.41 80 ARG A C 1
ATOM 640 O O . ARG A 1 80 ? 19.852 -2.877 -9.151 1.00 56.41 80 ARG A O 1
ATOM 647 N N . GLY A 1 81 ? 18.559 -3.514 -10.873 1.00 57.78 81 GLY A N 1
ATOM 648 C CA . GLY A 1 81 ? 17.634 -4.317 -10.073 1.00 57.78 81 GLY A CA 1
ATOM 649 C C . GLY A 1 81 ? 16.632 -3.486 -9.270 1.00 57.78 81 GLY A C 1
ATOM 650 O O . GLY A 1 81 ? 16.169 -3.935 -8.225 1.00 57.78 81 GLY A O 1
ATOM 651 N N . SER A 1 82 ? 16.304 -2.270 -9.722 1.00 65.69 82 SER A N 1
ATOM 652 C CA . SER A 1 82 ? 15.189 -1.507 -9.148 1.00 65.69 82 SER A CA 1
ATOM 653 C C . SER A 1 82 ? 13.855 -2.002 -9.706 1.00 65.69 82 SER A C 1
ATOM 655 O O . SER A 1 82 ? 13.753 -2.308 -10.897 1.00 65.69 82 SER A O 1
ATOM 657 N N . TRP A 1 83 ? 12.825 -2.012 -8.862 1.00 73.44 83 TRP A N 1
ATOM 658 C CA . TRP A 1 83 ? 11.494 -2.525 -9.184 1.00 73.44 83 TRP A CA 1
ATOM 659 C C . TRP A 1 83 ? 10.434 -1.419 -9.078 1.00 73.44 83 TRP A C 1
ATOM 661 O O . TRP A 1 83 ? 10.443 -0.626 -8.139 1.00 73.44 83 TRP A O 1
ATOM 671 N N . LYS A 1 84 ? 9.523 -1.366 -10.052 1.00 78.81 84 LYS A N 1
ATOM 672 C CA . LYS A 1 84 ? 8.279 -0.586 -10.046 1.00 78.81 84 LYS A CA 1
ATOM 673 C C . LYS A 1 84 ? 7.141 -1.417 -9.445 1.00 78.81 84 LYS A C 1
ATOM 675 O O . LYS A 1 84 ? 7.190 -2.646 -9.470 1.00 78.81 84 LYS A O 1
ATOM 680 N N . GLY A 1 85 ? 6.120 -0.743 -8.921 1.00 83.44 85 GLY A N 1
ATOM 681 C CA . GLY A 1 85 ? 4.959 -1.370 -8.285 1.00 83.44 85 GLY A CA 1
ATOM 682 C C . GLY A 1 85 ? 5.014 -1.419 -6.761 1.00 83.44 85 GLY A C 1
ATOM 683 O O . GLY A 1 85 ? 4.008 -1.723 -6.141 1.00 83.44 85 GLY A O 1
ATOM 684 N N . CYS A 1 86 ? 6.144 -1.078 -6.134 1.00 85.62 86 CYS A N 1
ATOM 685 C CA . CYS A 1 86 ? 6.250 -1.074 -4.671 1.00 85.62 86 CYS A CA 1
ATOM 686 C C . CYS A 1 86 ? 5.288 -0.078 -4.018 1.00 85.62 86 CYS A C 1
ATOM 688 O O . CYS A 1 86 ? 4.619 -0.427 -3.049 1.00 85.62 86 CYS A O 1
ATOM 690 N N . GLY A 1 87 ? 5.207 1.145 -4.553 1.00 88.38 87 GLY A N 1
ATOM 691 C CA . GLY A 1 87 ? 4.307 2.159 -4.010 1.00 88.38 87 GLY A CA 1
ATOM 692 C C . GLY A 1 87 ? 2.837 1.829 -4.257 1.00 88.38 87 GLY A C 1
ATOM 693 O O . GLY A 1 87 ? 2.051 1.878 -3.324 1.00 88.38 87 GLY A O 1
ATOM 694 N N . ASP A 1 88 ? 2.507 1.386 -5.471 1.00 91.56 88 ASP A N 1
ATOM 695 C CA . ASP A 1 88 ? 1.176 0.893 -5.852 1.00 91.56 88 ASP A CA 1
ATOM 696 C C . ASP A 1 88 ? 0.707 -0.225 -4.900 1.00 91.56 88 ASP A C 1
ATOM 698 O O . ASP A 1 88 ? -0.294 -0.084 -4.198 1.00 91.56 88 ASP A O 1
ATOM 702 N N . HIS A 1 89 ? 1.513 -1.281 -4.746 1.00 93.00 89 HIS A N 1
ATOM 703 C CA . HIS A 1 89 ? 1.198 -2.390 -3.844 1.00 93.00 89 HIS A CA 1
ATOM 704 C C . HIS A 1 89 ? 1.010 -1.947 -2.391 1.00 93.00 89 HIS A C 1
ATOM 706 O O . HIS A 1 89 ? 0.026 -2.327 -1.752 1.00 93.00 89 HIS A O 1
ATOM 712 N N . THR A 1 90 ? 1.924 -1.113 -1.885 1.00 92.94 90 THR A N 1
ATOM 713 C CA . THR A 1 90 ? 1.889 -0.614 -0.502 1.00 92.94 90 THR A CA 1
ATOM 714 C C . THR A 1 90 ? 0.637 0.219 -0.252 1.00 92.94 90 THR A C 1
ATOM 716 O O . THR A 1 90 ? -0.058 -0.011 0.738 1.00 92.94 90 THR A O 1
ATOM 719 N N . LEU A 1 91 ? 0.324 1.151 -1.156 1.00 94.69 91 LEU A N 1
ATOM 720 C CA . LEU A 1 91 ? -0.824 2.041 -1.031 1.0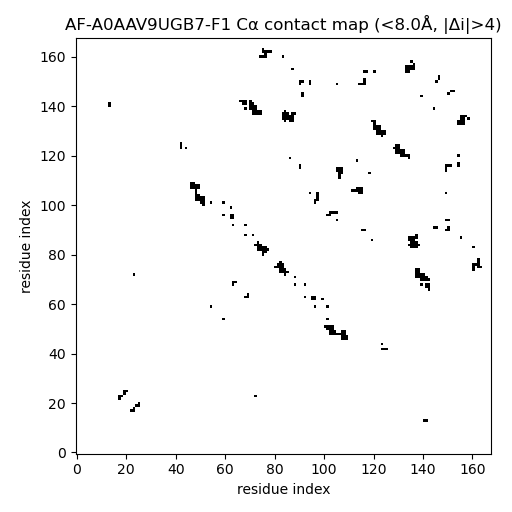0 94.69 91 LEU A CA 1
ATOM 721 C C . LEU A 1 91 ? -2.133 1.255 -1.028 1.00 94.69 91 LEU A C 1
ATOM 723 O O . LEU A 1 91 ? -2.966 1.449 -0.145 1.00 94.69 91 LEU A O 1
ATOM 727 N N . HIS A 1 92 ? -2.294 0.325 -1.970 1.00 96.12 92 HIS A N 1
ATOM 728 C CA . HIS A 1 92 ? -3.498 -0.492 -2.037 1.00 96.12 92 HIS A CA 1
ATOM 729 C C . HIS A 1 92 ? -3.632 -1.404 -0.812 1.00 96.12 92 HIS A C 1
ATOM 731 O O . HIS A 1 92 ? -4.726 -1.497 -0.252 1.00 96.12 92 HIS A O 1
ATOM 737 N N . CYS A 1 93 ? -2.550 -2.039 -0.344 1.00 95.12 93 CYS A N 1
ATOM 738 C CA . CYS A 1 93 ? -2.593 -2.859 0.872 1.00 95.12 93 CYS A CA 1
ATOM 739 C C . CYS A 1 93 ? -2.955 -2.025 2.106 1.00 95.12 93 CYS A C 1
ATOM 741 O O . CYS A 1 93 ? -3.783 -2.442 2.915 1.00 95.12 93 CYS A O 1
ATOM 743 N N . TRP A 1 94 ? -2.376 -0.833 2.245 1.00 95.44 94 TRP A N 1
ATOM 744 C CA . TRP A 1 94 ? -2.730 0.095 3.313 1.00 95.44 94 TRP A CA 1
ATOM 745 C C . TRP A 1 94 ? -4.209 0.497 3.241 1.00 95.44 94 TRP A C 1
ATOM 747 O O . TRP A 1 94 ? -4.930 0.376 4.233 1.00 95.44 94 TRP A O 1
ATOM 757 N N . ALA A 1 95 ? -4.695 0.878 2.059 1.00 96.69 95 ALA A N 1
ATOM 758 C CA . ALA A 1 95 ? -6.083 1.275 1.858 1.00 96.69 95 ALA A CA 1
ATOM 759 C C . ALA A 1 95 ? -7.055 0.120 2.160 1.00 96.69 95 ALA A C 1
ATOM 761 O O . ALA A 1 95 ? -8.100 0.328 2.773 1.00 96.69 95 ALA A O 1
ATOM 762 N N . ALA A 1 96 ? -6.695 -1.120 1.819 1.00 96.62 96 ALA A N 1
ATOM 763 C CA . ALA A 1 96 ? -7.442 -2.314 2.207 1.00 96.62 96 ALA A CA 1
ATOM 764 C C . ALA A 1 96 ? -7.569 -2.463 3.736 1.00 96.62 96 ALA A C 1
ATOM 766 O O . ALA A 1 96 ? -8.646 -2.799 4.231 1.00 96.62 96 ALA A O 1
ATOM 767 N N . LEU A 1 97 ? -6.508 -2.173 4.496 1.00 96.56 97 LEU A N 1
ATOM 768 C CA . LEU A 1 97 ? -6.534 -2.214 5.964 1.00 96.56 97 LEU A CA 1
ATOM 769 C C . LEU A 1 97 ? -7.372 -1.080 6.570 1.00 96.56 97 LEU A C 1
ATOM 771 O O . LEU A 1 97 ? -8.048 -1.302 7.579 1.00 96.56 97 LEU A O 1
ATOM 775 N N . VAL A 1 98 ? -7.360 0.108 5.959 1.00 96.25 98 VAL A N 1
ATOM 776 C CA . VAL A 1 98 ? -8.240 1.227 6.335 1.00 96.25 98 VAL A CA 1
ATOM 777 C C . VAL A 1 98 ? -9.703 0.852 6.095 1.00 96.25 98 VAL A C 1
ATOM 779 O O . VAL A 1 98 ? -10.517 0.929 7.013 1.00 96.25 98 VAL A O 1
ATOM 782 N N . ARG A 1 99 ? -10.039 0.357 4.896 1.00 96.19 99 ARG A N 1
ATOM 783 C CA . ARG A 1 99 ? -11.408 -0.059 4.535 1.00 96.19 99 ARG A CA 1
ATOM 784 C C . ARG A 1 99 ? -11.924 -1.200 5.420 1.00 96.19 99 ARG A C 1
ATOM 786 O O . ARG A 1 99 ? -13.105 -1.234 5.753 1.00 96.19 99 ARG A O 1
ATOM 793 N N . ALA A 1 100 ? -11.044 -2.101 5.857 1.00 95.62 100 ALA A N 1
ATOM 794 C CA . ALA A 1 100 ? -11.374 -3.169 6.804 1.00 95.62 100 ALA A CA 1
ATOM 795 C C . ALA A 1 100 ? -11.523 -2.690 8.267 1.00 95.62 100 ALA A C 1
ATOM 797 O O . ALA A 1 100 ? -11.862 -3.486 9.149 1.00 95.62 100 ALA A O 1
ATOM 798 N N . GLY A 1 101 ? -11.242 -1.414 8.556 1.00 95.06 101 GLY A N 1
ATOM 799 C CA . GLY A 1 101 ? -11.247 -0.855 9.909 1.00 95.06 101 GLY A CA 1
ATOM 800 C C . GLY A 1 101 ? -10.160 -1.438 10.819 1.00 95.06 101 GLY A C 1
ATOM 801 O O . GLY A 1 101 ? -10.298 -1.405 12.045 1.00 95.06 101 GLY A O 1
ATOM 802 N N . ILE A 1 102 ? -9.108 -2.021 10.232 1.00 93.25 102 ILE A N 1
ATOM 803 C CA . ILE A 1 102 ? -7.914 -2.467 10.956 1.00 93.25 102 ILE A CA 1
ATOM 804 C C . ILE A 1 102 ? -7.056 -1.257 11.290 1.00 93.25 102 ILE A C 1
ATOM 806 O O . ILE A 1 102 ? -6.667 -1.081 12.442 1.00 93.25 102 ILE A O 1
ATOM 810 N N . ILE A 1 103 ? -6.798 -0.418 10.292 1.00 92.94 103 ILE A N 1
ATOM 811 C CA . ILE A 1 103 ? -6.290 0.926 10.517 1.00 92.94 103 ILE A CA 1
ATOM 812 C C . ILE A 1 103 ? -7.505 1.798 10.820 1.00 92.94 103 ILE A C 1
ATOM 814 O O . ILE A 1 103 ? -8.431 1.887 10.018 1.00 92.94 103 ILE A O 1
ATOM 818 N N . THR A 1 104 ? -7.538 2.397 12.007 1.00 87.12 104 THR A N 1
ATOM 819 C CA . THR A 1 104 ? -8.724 3.115 12.502 1.00 87.12 104 THR A CA 1
ATOM 820 C C . THR A 1 104 ? -8.815 4.550 11.998 1.00 87.12 104 THR A C 1
ATOM 822 O O . THR A 1 104 ? -9.837 5.195 12.204 1.00 87.12 104 THR A O 1
ATOM 825 N N . SER A 1 105 ? -7.740 5.058 11.395 1.00 88.06 105 SER A N 1
ATOM 826 C CA . SER A 1 105 ? -7.641 6.405 10.837 1.00 88.06 105 SER A CA 1
ATOM 827 C C . SER A 1 105 ? -6.809 6.366 9.554 1.00 88.06 105 SER A C 1
ATOM 829 O O . SER A 1 105 ? -5.688 5.853 9.613 1.00 88.06 105 SER A O 1
ATOM 831 N N . PRO A 1 106 ? -7.305 6.906 8.425 1.00 88.19 106 PRO A N 1
ATOM 832 C CA . PRO A 1 106 ? -6.501 7.066 7.213 1.00 88.19 106 PRO A CA 1
ATOM 833 C C . PRO A 1 106 ? -5.400 8.126 7.382 1.00 88.19 106 PRO A C 1
ATOM 835 O O . PRO A 1 106 ? -4.446 8.165 6.614 1.00 88.19 106 PRO A O 1
ATOM 838 N N . ASP A 1 107 ? -5.503 8.972 8.399 1.00 89.75 107 ASP A N 1
ATOM 839 C CA . ASP A 1 107 ? -4.537 10.036 8.631 1.00 89.75 107 ASP A CA 1
ATOM 840 C C . ASP A 1 107 ? -3.364 9.527 9.472 1.00 89.75 107 ASP A C 1
ATOM 842 O O . ASP A 1 107 ? -3.548 8.740 10.413 1.00 89.75 107 ASP A O 1
ATOM 846 N N . SER A 1 108 ? -2.157 9.985 9.133 1.00 86.25 108 SER A N 1
ATOM 847 C CA . SER A 1 108 ? -0.951 9.676 9.903 1.00 86.25 108 SER A CA 1
ATOM 848 C C . SER A 1 108 ? -0.917 10.452 11.224 1.00 86.25 108 SER A C 1
ATOM 850 O O . SER A 1 108 ? -1.532 11.510 11.359 1.00 86.25 108 SER A O 1
ATOM 852 N N . VAL A 1 109 ? -0.181 9.941 12.213 1.00 80.38 109 VAL A N 1
ATOM 853 C CA . VAL A 1 109 ? 0.015 10.631 13.501 1.00 80.38 109 VAL A CA 1
ATOM 854 C C . VAL A 1 109 ? 0.880 11.884 13.332 1.00 80.38 109 VAL A C 1
ATOM 856 O O . VAL A 1 109 ? 0.670 12.877 14.024 1.00 80.38 109 VAL A O 1
ATOM 859 N N . GLU A 1 110 ? 1.860 11.834 12.431 1.00 82.62 110 GLU A N 1
ATOM 860 C CA . GLU A 1 110 ? 2.853 12.888 12.238 1.00 82.62 110 GLU A CA 1
ATOM 861 C C . G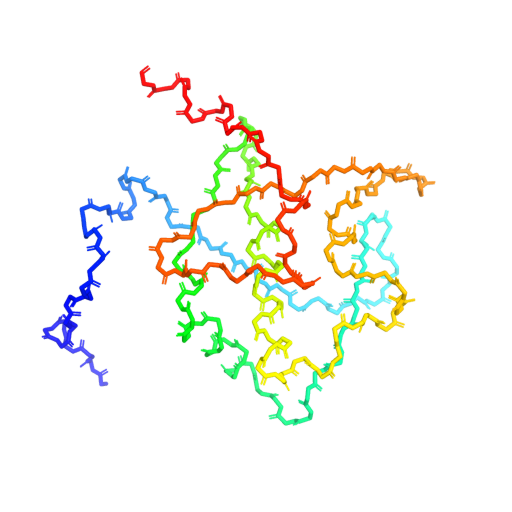LU A 1 110 ? 2.310 14.071 11.433 1.00 82.62 110 GLU A C 1
ATOM 863 O O . GLU A 1 110 ? 2.640 15.216 11.736 1.00 82.62 110 GLU A O 1
ATOM 868 N N . ASP A 1 111 ? 1.489 13.802 10.418 1.00 81.56 111 ASP A N 1
ATOM 869 C CA . ASP A 1 111 ? 0.849 14.832 9.603 1.00 81.56 111 ASP A CA 1
ATOM 870 C C . ASP A 1 111 ? -0.551 14.377 9.176 1.00 81.56 111 ASP A C 1
ATOM 872 O O . ASP A 1 111 ? -0.703 13.646 8.192 1.00 81.56 111 ASP A O 1
ATOM 876 N N . PRO A 1 112 ? -1.587 14.782 9.925 1.00 86.38 112 PRO A N 1
ATOM 877 C CA . PRO A 1 112 ? -2.957 14.423 9.598 1.00 86.38 112 PRO A CA 1
ATOM 878 C C . PRO A 1 112 ? -3.521 15.162 8.379 1.00 86.38 112 PRO A C 1
ATOM 880 O O . PRO A 1 112 ? -4.639 14.879 7.969 1.00 86.38 112 PRO A O 1
ATOM 883 N N . GLN A 1 113 ? -2.809 16.161 7.841 1.00 88.38 113 GLN A N 1
ATOM 884 C CA . GLN A 1 113 ? -3.292 16.969 6.716 1.00 88.38 113 GLN A CA 1
ATOM 885 C C . GLN A 1 113 ? -2.820 16.446 5.359 1.00 88.38 113 GLN A C 1
ATOM 887 O O . GLN A 1 113 ? -3.301 16.917 4.329 1.00 88.38 113 GLN A O 1
ATOM 892 N N . VAL A 1 114 ? -1.885 15.495 5.355 1.00 86.25 114 VAL A N 1
ATOM 893 C CA . VAL A 1 114 ? -1.291 14.923 4.148 1.00 86.25 114 VAL A CA 1
ATOM 894 C C . VAL A 1 114 ? -1.682 13.454 4.053 1.00 86.25 114 VAL A C 1
ATOM 896 O O . VAL A 1 114 ? -1.403 12.659 4.953 1.00 86.25 114 VAL A O 1
ATOM 899 N N . SER A 1 115 ? -2.336 13.092 2.949 1.00 91.88 115 SER A N 1
ATOM 900 C CA . SER A 1 115 ? -2.735 11.710 2.689 1.00 91.88 115 SER A CA 1
ATOM 901 C C . SER A 1 115 ? -1.510 10.825 2.432 1.00 91.88 115 SER A C 1
ATOM 903 O O . SER A 1 115 ? -0.457 11.303 2.002 1.00 91.88 115 SER A O 1
ATOM 905 N N . LEU A 1 116 ? -1.639 9.506 2.637 1.00 91.31 116 LEU A N 1
ATOM 906 C CA . LEU A 1 116 ? -0.559 8.590 2.254 1.00 91.31 116 LEU A CA 1
ATOM 907 C C . LEU A 1 116 ? -0.276 8.669 0.747 1.00 91.31 116 LEU A C 1
ATOM 909 O O . LEU A 1 116 ? 0.883 8.634 0.353 1.00 91.31 116 LEU A O 1
ATOM 913 N N . ALA A 1 117 ? -1.314 8.803 -0.082 1.00 91.62 117 ALA A N 1
ATOM 914 C CA . ALA A 1 117 ? -1.182 8.921 -1.531 1.00 91.62 117 ALA A CA 1
ATOM 915 C C . ALA A 1 117 ? -0.303 10.118 -1.937 1.00 91.62 117 ALA A C 1
ATOM 917 O O . ALA A 1 117 ? 0.608 9.963 -2.751 1.00 91.62 117 ALA A O 1
ATOM 918 N N . ASP A 1 118 ? -0.528 11.283 -1.324 1.00 88.31 118 ASP A N 1
ATOM 919 C CA . ASP A 1 118 ? 0.286 12.478 -1.559 1.00 88.31 118 ASP A CA 1
ATOM 920 C C . ASP A 1 118 ? 1.723 12.282 -1.076 1.00 88.31 118 ASP A C 1
ATOM 922 O O . ASP A 1 118 ? 2.672 12.609 -1.789 1.00 88.31 118 ASP A O 1
ATOM 926 N N . GLU A 1 119 ? 1.889 11.678 0.101 1.00 86.25 119 GLU A N 1
ATOM 927 C CA . GLU A 1 119 ? 3.203 11.388 0.669 1.00 86.25 119 GLU A CA 1
ATOM 928 C C . GLU A 1 119 ? 4.015 10.424 -0.204 1.00 86.25 119 GLU A C 1
ATOM 930 O O . GLU A 1 119 ? 5.214 10.614 -0.394 1.00 86.25 119 GLU A O 1
ATOM 935 N N . MET A 1 120 ? 3.373 9.409 -0.795 1.00 85.00 120 MET A N 1
ATOM 936 C CA . MET A 1 120 ? 4.045 8.444 -1.672 1.00 85.00 120 MET A CA 1
ATOM 937 C C . MET A 1 120 ? 4.624 9.088 -2.936 1.00 85.00 120 MET A C 1
ATOM 939 O O . MET A 1 120 ? 5.511 8.499 -3.557 1.00 85.00 120 MET A O 1
ATOM 943 N N . MET A 1 121 ? 4.149 10.277 -3.320 1.00 80.81 121 MET A N 1
ATOM 944 C CA . MET A 1 121 ? 4.738 11.035 -4.420 1.00 80.81 121 MET A CA 1
ATOM 945 C C . MET A 1 121 ? 5.995 11.805 -4.008 1.00 80.81 121 MET A C 1
ATOM 947 O O . MET A 1 121 ? 6.709 12.310 -4.871 1.00 80.81 121 MET A O 1
ATOM 951 N N . ILE A 1 122 ? 6.298 11.927 -2.717 1.00 77.50 122 ILE A N 1
ATOM 952 C CA . ILE A 1 122 ? 7.425 12.720 -2.234 1.00 77.50 122 ILE A CA 1
ATOM 953 C C . ILE A 1 122 ? 8.684 11.854 -2.164 1.00 77.50 122 ILE A C 1
ATOM 955 O O . ILE A 1 122 ? 8.777 10.867 -1.440 1.00 77.50 122 ILE A O 1
ATOM 959 N N . THR A 1 123 ? 9.716 12.271 -2.893 1.00 69.44 123 THR A N 1
ATOM 960 C CA . THR A 1 123 ? 11.066 11.717 -2.786 1.00 69.44 123 THR A CA 1
ATOM 961 C C . THR A 1 123 ? 11.954 12.675 -2.008 1.00 69.44 123 THR A C 1
ATOM 963 O O . THR A 1 123 ? 12.289 13.766 -2.478 1.00 69.44 123 THR A O 1
ATOM 966 N N . TYR A 1 124 ? 12.373 12.251 -0.818 1.00 67.75 124 TYR A N 1
ATOM 967 C CA . TYR A 1 124 ? 13.290 13.008 0.027 1.00 67.75 124 TYR A CA 1
ATOM 968 C C . TYR A 1 124 ? 14.740 12.867 -0.444 1.00 67.75 124 TYR A C 1
ATOM 970 O O . TYR A 1 124 ? 15.268 11.768 -0.613 1.00 67.75 124 TYR A O 1
ATOM 978 N N . LEU A 1 125 ? 15.399 14.007 -0.623 1.00 60.25 125 LEU A N 1
ATOM 979 C CA . LEU A 1 125 ? 16.785 14.140 -1.050 1.00 60.25 125 LEU A CA 1
ATOM 980 C C . LEU A 1 125 ? 17.680 14.528 0.137 1.00 60.25 125 LEU A C 1
ATOM 982 O O . LEU A 1 125 ? 17.232 15.010 1.182 1.00 60.25 125 LEU A O 1
ATOM 986 N N . THR A 1 126 ? 18.988 14.336 -0.030 1.00 55.84 126 THR A N 1
ATOM 987 C CA . THR A 1 126 ? 19.987 14.718 0.975 1.00 55.84 126 THR A CA 1
ATOM 988 C C . THR A 1 126 ? 19.875 16.204 1.326 1.00 55.84 126 THR A C 1
ATOM 990 O O . THR A 1 126 ? 19.803 17.050 0.439 1.00 55.84 126 THR A O 1
ATOM 993 N N . GLY A 1 127 ? 19.905 16.528 2.622 1.00 60.19 127 GLY A N 1
ATOM 994 C CA . GLY A 1 127 ? 19.819 17.911 3.108 1.00 60.19 127 GLY A CA 1
ATOM 995 C C . GLY A 1 127 ? 18.395 18.424 3.349 1.00 60.19 127 GLY A C 1
ATOM 996 O O . GLY A 1 127 ? 18.224 19.616 3.580 1.00 60.19 127 GLY A O 1
ATOM 997 N N . GLY A 1 128 ? 17.382 17.549 3.313 1.00 59.28 128 GLY A N 1
ATOM 998 C CA . GLY A 1 128 ? 15.990 17.898 3.633 1.00 59.28 128 GLY A CA 1
ATOM 999 C C . GLY A 1 128 ? 15.202 18.492 2.462 1.00 59.28 128 GLY A C 1
ATOM 1000 O O . GLY A 1 128 ? 14.034 18.839 2.615 1.00 59.28 128 GLY A O 1
ATOM 1001 N N . THR A 1 129 ? 15.816 18.598 1.283 1.00 62.78 129 THR A N 1
ATOM 1002 C CA . THR A 1 129 ? 15.105 18.902 0.036 1.00 62.78 129 THR A CA 1
ATOM 1003 C C . THR A 1 129 ? 14.229 17.716 -0.364 1.00 62.78 129 THR A C 1
ATOM 1005 O O . THR A 1 129 ? 14.549 16.575 -0.045 1.00 62.78 129 THR A O 1
ATOM 1008 N N . HIS A 1 130 ? 13.140 17.963 -1.082 1.00 65.88 130 HIS A N 1
ATOM 1009 C CA . HIS A 1 130 ? 12.300 16.912 -1.645 1.00 65.88 130 HIS A CA 1
ATOM 1010 C C . HIS A 1 130 ? 11.893 17.257 -3.079 1.00 65.88 130 HIS A C 1
ATOM 1012 O O . HIS A 1 130 ? 11.947 18.416 -3.492 1.00 65.88 130 HIS A O 1
ATOM 1018 N N . THR A 1 131 ? 11.508 16.238 -3.839 1.00 68.06 131 THR A N 1
ATOM 1019 C CA . THR A 1 131 ? 10.906 16.363 -5.172 1.00 68.06 131 THR A CA 1
ATOM 1020 C C . THR A 1 131 ? 9.640 15.520 -5.234 1.00 68.06 131 THR A C 1
ATOM 1022 O O . THR A 1 131 ? 9.508 14.572 -4.465 1.00 68.06 131 THR A O 1
ATOM 1025 N N . ALA A 1 132 ? 8.729 15.845 -6.148 1.00 74.62 132 ALA A N 1
ATOM 1026 C CA . ALA A 1 132 ? 7.564 15.015 -6.426 1.00 74.62 132 ALA A CA 1
ATOM 1027 C C . ALA A 1 132 ? 7.844 14.084 -7.618 1.00 74.62 132 ALA A C 1
ATOM 1029 O O . ALA A 1 132 ? 8.324 14.538 -8.659 1.00 74.62 132 ALA A O 1
ATOM 1030 N N . GLU A 1 133 ? 7.537 12.799 -7.477 1.00 77.56 133 GLU A N 1
ATOM 1031 C CA . GLU A 1 133 ? 7.551 11.796 -8.539 1.00 77.56 133 GLU A CA 1
ATOM 1032 C C . GLU A 1 133 ? 6.287 10.935 -8.438 1.00 77.56 133 GLU A C 1
ATOM 1034 O O . GLU A 1 133 ? 5.854 10.566 -7.354 1.00 77.56 133 GLU A O 1
ATOM 1039 N N . MET A 1 134 ? 5.675 10.613 -9.578 1.00 81.06 134 MET A N 1
ATOM 1040 C CA . MET A 1 134 ? 4.491 9.755 -9.599 1.00 81.06 134 MET A CA 1
ATOM 1041 C C . MET A 1 134 ? 4.823 8.328 -9.152 1.00 81.06 134 MET A C 1
ATOM 1043 O O . MET A 1 134 ? 5.872 7.776 -9.493 1.00 81.06 134 MET A O 1
ATOM 1047 N N . VAL A 1 135 ? 3.870 7.678 -8.493 1.00 84.19 135 VAL A N 1
ATOM 1048 C CA . VAL A 1 135 ? 4.020 6.313 -7.992 1.00 84.19 135 VAL A CA 1
ATOM 1049 C C . VAL A 1 135 ? 4.074 5.322 -9.156 1.00 84.19 135 VAL A C 1
ATOM 1051 O O . VAL A 1 135 ? 3.195 5.271 -10.014 1.00 84.19 135 VAL A O 1
ATOM 1054 N N . GLY A 1 136 ? 5.127 4.508 -9.217 1.00 83.94 136 GLY A N 1
ATOM 1055 C CA . GLY A 1 136 ? 5.267 3.492 -10.258 1.00 83.94 136 GLY A CA 1
ATOM 1056 C C . GLY A 1 136 ? 4.260 2.351 -10.095 1.00 83.94 136 GLY A C 1
ATOM 1057 O O . GLY A 1 136 ? 4.267 1.689 -9.058 1.00 83.94 136 GLY A O 1
ATOM 1058 N N . ARG A 1 137 ? 3.476 2.078 -11.145 1.00 85.69 137 ARG A N 1
ATOM 1059 C CA . ARG A 1 137 ? 2.519 0.961 -11.201 1.00 85.69 137 ARG A CA 1
ATOM 1060 C C . ARG A 1 137 ? 3.197 -0.402 -11.235 1.00 85.69 137 ARG A C 1
ATOM 1062 O O . ARG A 1 137 ? 4.265 -0.551 -11.839 1.00 85.69 137 ARG A O 1
ATOM 1069 N N . GLY A 1 138 ? 2.550 -1.386 -10.626 1.00 85.94 138 GLY A N 1
ATOM 1070 C CA . GLY A 1 138 ? 2.814 -2.797 -10.883 1.00 85.94 138 GLY A CA 1
ATOM 1071 C C . GLY A 1 138 ? 1.654 -3.439 -11.631 1.00 85.94 138 GLY A C 1
ATOM 1072 O O . GLY A 1 138 ? 0.987 -2.783 -12.431 1.00 85.94 138 GLY A O 1
ATOM 1073 N N . TRP A 1 139 ? 1.449 -4.736 -11.412 1.00 86.44 139 TRP A N 1
ATOM 1074 C CA . TRP A 1 139 ? 0.379 -5.479 -12.071 1.00 86.44 139 TRP A CA 1
ATOM 1075 C C . TRP A 1 139 ? -0.348 -6.390 -11.082 1.00 86.44 139 TRP A C 1
ATOM 1077 O O . TRP A 1 139 ? 0.229 -7.327 -10.534 1.00 86.44 139 TRP A O 1
ATOM 1087 N N . TRP A 1 140 ? -1.639 -6.132 -10.894 1.00 87.75 140 TRP A N 1
ATOM 1088 C CA . TRP A 1 140 ? -2.567 -6.974 -10.145 1.00 87.75 140 TRP A CA 1
ATOM 1089 C C . TRP A 1 140 ? -3.125 -8.107 -11.019 1.00 87.75 140 TRP A C 1
ATOM 1091 O O . TRP A 1 140 ? -3.787 -7.850 -12.021 1.00 87.75 140 TRP A O 1
ATOM 1101 N N . PHE A 1 141 ? -2.859 -9.367 -10.665 1.00 83.38 141 PHE A N 1
ATOM 1102 C CA . PHE A 1 141 ? -3.350 -10.512 -11.448 1.00 83.38 141 PHE A CA 1
ATOM 1103 C C . PHE A 1 141 ? -4.761 -10.946 -11.054 1.00 83.38 141 PHE A C 1
ATOM 1105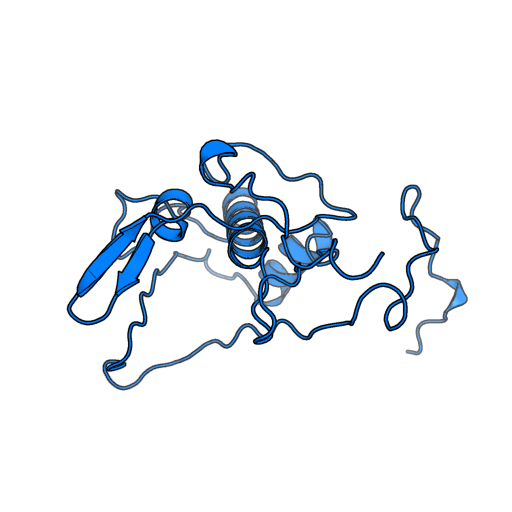 O O . PHE A 1 141 ? -5.518 -11.426 -11.892 1.00 83.38 141 PHE A O 1
ATOM 1112 N N . GLN A 1 142 ? -5.084 -10.848 -9.762 1.00 82.81 142 GLN A N 1
ATOM 1113 C CA . GLN A 1 142 ? -6.320 -11.400 -9.189 1.00 82.81 142 GLN A CA 1
ATOM 1114 C C . GLN A 1 142 ? -7.016 -10.451 -8.208 1.00 82.81 142 GLN A C 1
ATOM 1116 O O . GLN A 1 142 ? -7.934 -10.859 -7.497 1.00 82.81 142 GLN A O 1
ATOM 1121 N N . HIS A 1 143 ? -6.558 -9.207 -8.153 1.00 88.94 143 HIS A N 1
ATOM 1122 C CA . HIS A 1 143 ? -7.147 -8.140 -7.365 1.00 88.94 143 HIS A CA 1
ATOM 1123 C C . HIS A 1 143 ? -7.644 -7.073 -8.335 1.00 88.94 143 HIS A C 1
ATOM 1125 O O . HIS A 1 143 ? -6.916 -6.730 -9.265 1.00 88.94 143 HIS A O 1
ATOM 1131 N N . ASP A 1 144 ? -8.862 -6.582 -8.127 1.00 91.19 144 ASP A N 1
ATOM 1132 C CA . ASP A 1 144 ? -9.396 -5.435 -8.857 1.00 91.19 144 ASP A CA 1
ATOM 1133 C C . ASP A 1 144 ? -9.169 -4.185 -7.994 1.00 91.19 144 ASP A C 1
ATOM 1135 O O . ASP A 1 144 ? -9.811 -4.058 -6.943 1.00 91.19 144 ASP A O 1
ATOM 1139 N N . PRO A 1 145 ? -8.196 -3.323 -8.338 1.00 90.88 145 PRO A N 1
ATOM 1140 C CA . PRO A 1 145 ? -7.830 -2.196 -7.496 1.00 90.88 145 PRO A CA 1
ATOM 1141 C C . PRO A 1 145 ? -8.989 -1.207 -7.400 1.00 90.88 145 PRO A C 1
ATOM 1143 O O . PRO A 1 145 ? -9.511 -0.734 -8.405 1.00 90.88 145 PRO A O 1
ATOM 1146 N N . VAL A 1 146 ? -9.377 -0.865 -6.174 1.00 94.00 146 VAL A N 1
ATOM 1147 C CA . VAL A 1 146 ? -10.397 0.162 -5.937 1.00 94.00 146 VAL A CA 1
ATOM 1148 C C . VAL A 1 146 ? -9.794 1.542 -6.188 1.00 94.00 146 VAL A C 1
ATOM 1150 O O . VAL A 1 146 ? -8.727 1.844 -5.658 1.00 94.00 146 VAL A O 1
ATOM 1153 N N . GLU A 1 147 ? -10.491 2.385 -6.944 1.00 95.12 147 GLU A N 1
ATOM 1154 C CA . GLU A 1 147 ? -10.170 3.805 -7.100 1.00 95.12 147 GLU A CA 1
ATOM 1155 C C . GLU A 1 147 ? -11.070 4.631 -6.172 1.00 95.12 147 GLU A C 1
ATOM 1157 O O . GLU A 1 147 ? -12.295 4.623 -6.302 1.00 95.12 147 GLU A O 1
ATOM 1162 N N . ASP A 1 148 ? -10.463 5.322 -5.212 1.00 95.12 148 ASP A N 1
ATOM 1163 C CA . ASP A 1 148 ? -11.131 6.265 -4.314 1.00 95.12 148 ASP A CA 1
ATOM 1164 C C . ASP A 1 148 ? -10.108 7.274 -3.755 1.00 95.12 148 ASP A C 1
ATOM 1166 O O . ASP A 1 148 ? -8.980 7.370 -4.237 1.00 95.12 148 ASP A O 1
ATOM 1170 N N . GLU A 1 149 ? -10.498 8.039 -2.736 1.00 94.56 149 GLU A N 1
ATOM 1171 C CA . GLU A 1 149 ? -9.641 9.040 -2.089 1.00 94.56 149 GLU A CA 1
ATOM 1172 C C . GLU A 1 149 ? -8.364 8.449 -1.454 1.00 94.56 149 GLU A C 1
ATOM 1174 O O . GLU A 1 149 ? -7.381 9.167 -1.290 1.00 94.56 149 GLU A O 1
ATOM 1179 N N . LEU A 1 150 ? -8.344 7.152 -1.115 1.00 94.94 150 LEU A N 1
ATOM 1180 C CA . LEU A 1 150 ? -7.178 6.474 -0.533 1.00 94.94 150 LEU A CA 1
ATOM 1181 C C . LEU A 1 150 ? -6.199 5.987 -1.606 1.00 94.94 150 LEU A C 1
ATOM 1183 O O . LEU A 1 150 ? -5.000 5.885 -1.351 1.00 94.94 150 LEU A O 1
ATOM 1187 N N . THR A 1 151 ? -6.716 5.658 -2.788 1.00 95.50 151 THR A N 1
ATOM 1188 C CA . THR A 1 151 ? -5.965 5.125 -3.933 1.00 95.50 151 THR A CA 1
ATOM 1189 C C . THR A 1 151 ? -6.337 5.867 -5.223 1.00 95.50 151 THR A C 1
ATOM 1191 O O . THR A 1 151 ? -6.909 5.267 -6.136 1.00 95.50 151 THR A O 1
ATOM 1194 N N . PRO A 1 152 ? -6.044 7.178 -5.319 1.00 94.12 152 PRO A N 1
ATOM 1195 C CA . PRO A 1 152 ? -6.420 7.971 -6.480 1.00 94.12 152 PRO A CA 1
ATOM 1196 C C . PRO A 1 152 ? -5.569 7.610 -7.702 1.00 94.12 152 PRO A C 1
ATOM 1198 O O . PRO A 1 152 ? -4.343 7.634 -7.661 1.00 94.12 152 PRO A O 1
ATOM 1201 N N . GLU A 1 153 ? -6.200 7.374 -8.847 1.00 90.50 153 GLU A N 1
ATOM 1202 C CA . GLU A 1 153 ? -5.498 7.014 -10.090 1.00 90.50 153 GLU A CA 1
ATOM 1203 C C . GLU A 1 153 ? -4.500 8.101 -10.551 1.00 90.5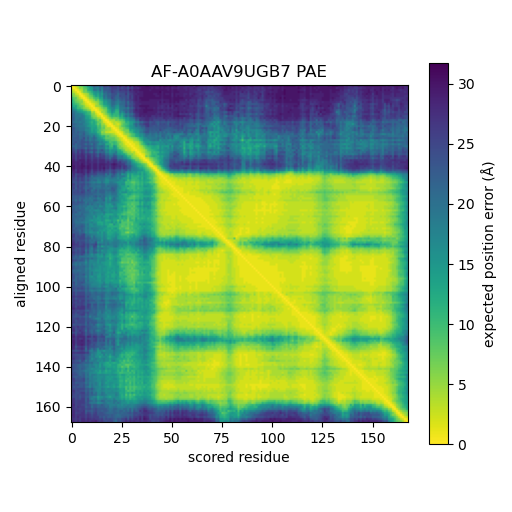0 153 GLU A C 1
ATOM 1205 O O . GLU A 1 153 ? -3.479 7.820 -11.184 1.00 90.50 153 GLU A O 1
ATOM 1210 N N . ALA A 1 154 ? -4.758 9.361 -10.185 1.00 88.25 154 ALA A N 1
ATOM 1211 C CA . ALA A 1 154 ? -3.965 10.527 -10.573 1.00 88.25 154 ALA A CA 1
ATOM 1212 C C . ALA A 1 154 ? -2.512 10.510 -10.066 1.00 88.25 154 ALA A C 1
ATOM 1214 O O . ALA A 1 154 ? -1.669 11.192 -10.651 1.00 88.25 154 ALA A O 1
ATOM 1215 N N . ILE A 1 155 ? -2.201 9.748 -9.012 1.00 85.44 155 ILE A N 1
ATOM 1216 C CA . ILE A 1 155 ? -0.836 9.667 -8.469 1.00 85.44 155 ILE A CA 1
ATOM 1217 C C . ILE A 1 155 ? 0.011 8.599 -9.169 1.00 85.44 155 ILE A C 1
ATOM 1219 O O . ILE A 1 155 ? 1.236 8.581 -9.027 1.00 85.44 155 ILE A O 1
ATOM 1223 N N . LEU A 1 156 ? -0.619 7.703 -9.936 1.00 85.81 156 LEU A N 1
ATOM 1224 C CA . LEU A 1 156 ? 0.029 6.546 -10.538 1.00 85.81 156 LEU A CA 1
ATOM 1225 C C . LEU A 1 156 ? 0.621 6.877 -11.914 1.00 85.81 156 LEU A C 1
ATOM 1227 O O . LEU A 1 156 ? -0.045 7.345 -12.837 1.00 85.81 156 LEU A O 1
ATOM 1231 N N . SER A 1 157 ? 1.908 6.586 -12.079 1.00 81.75 157 SER A N 1
ATOM 1232 C CA . SER A 1 157 ? 2.660 6.857 -13.299 1.00 81.75 157 SER A CA 1
ATOM 1233 C C . SER A 1 157 ? 2.136 6.043 -14.483 1.00 81.75 157 SER A C 1
ATOM 1235 O O . SER A 1 157 ? 2.081 4.814 -14.441 1.00 81.75 157 SER A O 1
ATOM 1237 N N . ASN A 1 158 ? 1.865 6.727 -15.595 1.00 72.19 158 ASN A N 1
ATOM 1238 C CA . ASN A 1 158 ? 1.565 6.098 -16.887 1.00 72.19 158 ASN A CA 1
ATOM 1239 C C . ASN A 1 158 ? 2.832 5.744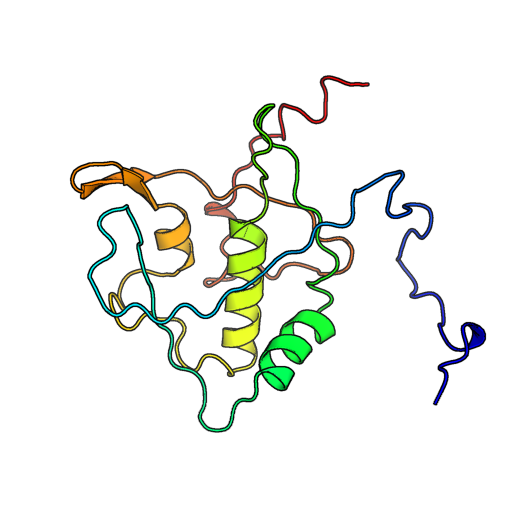 -17.687 1.00 72.19 158 ASN A C 1
ATOM 1241 O O . ASN A 1 158 ? 2.755 5.283 -18.830 1.00 72.19 158 ASN A O 1
ATOM 1245 N N . ALA A 1 159 ? 4.018 5.985 -17.119 1.00 66.56 159 ALA A N 1
ATOM 1246 C CA . ALA A 1 159 ? 5.277 5.696 -17.785 1.00 66.56 159 ALA A CA 1
ATOM 1247 C C . ALA A 1 159 ? 5.460 4.182 -17.935 1.00 66.56 159 ALA A C 1
ATOM 1249 O O . ALA A 1 159 ? 5.663 3.465 -16.948 1.00 66.56 159 ALA A O 1
ATOM 1250 N N . ARG A 1 160 ? 5.452 3.714 -19.190 1.00 57.00 160 ARG A N 1
ATOM 1251 C CA . ARG A 1 160 ? 5.701 2.310 -19.531 1.00 57.00 160 ARG A CA 1
ATOM 1252 C C . ARG A 1 160 ? 7.015 1.826 -18.897 1.00 57.00 160 ARG A C 1
ATOM 1254 O O . ARG A 1 160 ? 7.992 2.582 -18.894 1.00 57.00 160 ARG A O 1
ATOM 1261 N N . PRO A 1 161 ? 7.080 0.583 -18.391 1.00 54.69 161 PRO A N 1
ATOM 1262 C CA . PRO A 1 161 ? 8.339 -0.030 -17.987 1.00 54.69 161 PRO A CA 1
ATOM 1263 C C . PRO A 1 161 ? 9.282 -0.067 -19.194 1.00 54.69 161 PRO A C 1
ATOM 1265 O O . PRO A 1 161 ? 9.083 -0.820 -20.145 1.00 54.69 161 PRO A O 1
ATOM 1268 N N . THR A 1 162 ? 10.296 0.792 -19.198 1.00 50.94 162 THR A N 1
ATOM 1269 C CA . THR A 1 162 ? 11.207 0.969 -20.339 1.00 50.94 162 THR A CA 1
ATOM 1270 C C . THR A 1 162 ? 12.098 -0.250 -20.574 1.00 50.94 162 THR A C 1
ATOM 1272 O O . THR A 1 162 ? 12.588 -0.435 -21.686 1.00 50.94 162 THR A O 1
ATOM 1275 N N . TYR A 1 163 ? 12.288 -1.102 -19.560 1.00 49.00 163 TYR A N 1
ATOM 1276 C CA . TYR A 1 163 ? 13.162 -2.272 -19.647 1.00 49.00 163 TYR A CA 1
ATOM 1277 C C . TYR A 1 163 ? 12.464 -3.552 -20.138 1.00 49.00 163 TYR A C 1
ATOM 1279 O O . TYR A 1 163 ? 13.125 -4.413 -20.711 1.00 49.00 163 TYR A O 1
ATOM 1287 N N . GLN A 1 164 ? 11.135 -3.668 -20.011 1.00 46.69 164 GLN A N 1
ATOM 1288 C CA . GLN A 1 164 ? 10.399 -4.865 -20.458 1.00 46.69 164 GLN A CA 1
ATOM 1289 C C . GLN A 1 164 ? 10.412 -5.066 -21.984 1.00 46.69 164 GLN A C 1
ATOM 1291 O O . GLN A 1 164 ? 10.211 -6.178 -22.453 1.00 46.69 164 GLN A O 1
ATOM 1296 N N . PHE A 1 165 ? 10.695 -4.017 -22.763 1.00 39.81 165 PHE A N 1
ATOM 1297 C CA . PHE A 1 165 ? 10.641 -4.056 -24.230 1.00 39.81 165 PHE A CA 1
ATOM 1298 C C . PHE A 1 165 ? 12.012 -4.098 -24.919 1.00 39.81 165 PHE A C 1
ATOM 1300 O O . PHE A 1 165 ? 12.076 -3.988 -26.138 1.00 39.81 165 PHE A O 1
ATOM 1307 N N . ARG A 1 166 ? 13.123 -4.235 -24.179 1.00 35.53 166 ARG A N 1
ATOM 1308 C CA . ARG A 1 166 ? 14.457 -4.395 -24.796 1.00 35.53 166 ARG A CA 1
ATOM 1309 C C . ARG A 1 166 ? 14.820 -5.845 -25.132 1.00 35.53 166 ARG A C 1
ATOM 1311 O O . ARG A 1 166 ? 15.868 -6.060 -25.731 1.00 35.53 166 ARG A O 1
ATOM 1318 N N . ALA A 1 167 ? 13.984 -6.809 -24.754 1.00 35.28 167 ALA A N 1
ATOM 1319 C CA . ALA A 1 167 ? 14.247 -8.237 -24.919 1.00 35.28 167 ALA A CA 1
ATOM 1320 C C . ALA A 1 167 ? 13.067 -8.998 -25.558 1.00 35.28 167 ALA A C 1
ATOM 1322 O O . ALA A 1 167 ? 12.768 -10.119 -25.152 1.00 35.28 167 ALA A O 1
ATOM 1323 N N . LEU A 1 168 ? 12.410 -8.388 -26.549 1.00 34.56 168 LEU A N 1
ATOM 1324 C CA . LEU A 1 168 ? 11.586 -9.097 -27.534 1.00 34.56 168 LEU A CA 1
ATOM 1325 C C . LEU A 1 168 ? 12.109 -8.787 -28.936 1.00 34.56 168 LEU A C 1
ATOM 1327 O O . LEU A 1 168 ? 12.289 -7.582 -29.226 1.00 34.56 168 LEU A O 1
#

pLDDT: mean 70.62, std 22.14, range [27.73, 96.69]